Protein AF-A0A9D2GCE0-F1 (afdb_monomer_lite)

Radius of gyration: 12.77 Å; chains: 1; bounding box: 32×23×29 Å

Secondary structure (DSSP, 8-state):
-HHHHHHHTTSS-HHHHHHHHHHHHHHHHHHHHHH-HHHHHHIIIIIHHHHHH--TT-TT-PPTTTSPPHHHHHHHHHHHHHHHHT--

pLDDT: mean 92.98, std 5.66, range [71.31, 98.31]

Sequence (88 aa):
MKKIESYLSGKISAEDFSYDFPVTYSLHAKQLDQKNPTFSRLMEEEMKPLCQKFDPFNFYNLPQGKVLDEDAFRSQVQAIYNKAKTLI

Structure (mmCIF, N/CA/C/O backbone):
data_AF-A0A9D2GCE0-F1
#
_entry.id   AF-A0A9D2GCE0-F1
#
loop_
_atom_site.group_PDB
_atom_site.id
_atom_site.type_symbol
_atom_site.label_atom_id
_atom_site.label_alt_id
_atom_site.label_comp_id
_atom_site.label_asym_id
_atom_site.label_entity_id
_atom_site.label_seq_id
_atom_site.pdbx_PDB_ins_code
_atom_site.Cartn_x
_atom_site.Cartn_y
_atom_site.Cartn_z
_atom_site.occupancy
_atom_site.B_iso_or_equiv
_atom_site.auth_seq_id
_atom_site.auth_comp_id
_atom_site.auth_asym_id
_atom_site.auth_atom_id
_atom_site.pdbx_PDB_model_num
ATOM 1 N N . MET A 1 1 ? -7.928 0.358 2.094 1.00 83.81 1 MET A N 1
ATOM 2 C CA . MET A 1 1 ? -7.850 -0.973 1.450 1.00 83.81 1 MET A CA 1
ATOM 3 C C . MET A 1 1 ? -7.988 -0.916 -0.070 1.00 83.81 1 MET A C 1
ATOM 5 O O . MET A 1 1 ? -7.073 -1.389 -0.726 1.00 83.81 1 MET A O 1
ATOM 9 N N . LYS A 1 2 ? -9.014 -0.257 -0.641 1.00 90.50 2 LYS A N 1
ATOM 10 C CA . LYS A 1 2 ? -9.251 -0.195 -2.106 1.00 90.50 2 LYS A CA 1
ATOM 11 C C . LYS A 1 2 ? -8.024 0.061 -2.993 1.00 90.50 2 LYS A C 1
ATOM 13 O O . LYS A 1 2 ? -7.894 -0.558 -4.034 1.00 90.50 2 LYS A O 1
ATOM 18 N N . LYS A 1 3 ? -7.117 0.959 -2.601 1.00 93.19 3 LYS A N 1
ATOM 19 C CA . LYS A 1 3 ? -5.924 1.272 -3.404 1.00 93.19 3 LYS A CA 1
ATOM 20 C C . LYS A 1 3 ? -4.906 0.130 -3.449 1.00 93.19 3 LYS A C 1
ATOM 22 O O . LYS A 1 3 ? -4.377 -0.169 -4.510 1.00 93.19 3 LYS A O 1
ATOM 27 N N . ILE A 1 4 ? -4.703 -0.540 -2.313 1.00 95.19 4 ILE A N 1
ATOM 28 C CA . ILE A 1 4 ? -3.862 -1.740 -2.223 1.00 95.19 4 ILE A CA 1
ATOM 29 C C . ILE A 1 4 ? -4.475 -2.853 -3.087 1.00 95.19 4 ILE A C 1
ATOM 31 O O . ILE A 1 4 ? -3.773 -3.505 -3.846 1.00 95.19 4 ILE A O 1
ATOM 35 N N . GLU A 1 5 ? -5.800 -3.015 -3.049 1.00 96.50 5 GLU A N 1
ATOM 36 C CA . GLU A 1 5 ? -6.529 -3.977 -3.891 1.00 96.50 5 GLU A CA 1
ATOM 37 C C . GLU A 1 5 ? -6.416 -3.664 -5.386 1.00 96.50 5 GLU A C 1
ATOM 39 O O . GLU A 1 5 ? -6.191 -4.569 -6.191 1.00 96.50 5 GLU A O 1
ATOM 44 N N . SER A 1 6 ? -6.537 -2.393 -5.776 1.00 97.25 6 SER A N 1
ATOM 45 C CA . SER A 1 6 ? -6.323 -1.963 -7.161 1.00 97.25 6 SER A CA 1
ATOM 46 C C . SER A 1 6 ? -4.911 -2.292 -7.637 1.00 97.25 6 SER A C 1
ATOM 48 O O . SER A 1 6 ? -4.757 -2.798 -8.744 1.00 97.25 6 SER A O 1
ATOM 50 N N . TYR A 1 7 ? -3.893 -2.070 -6.805 1.00 97.62 7 TYR A N 1
ATOM 51 C CA . TYR A 1 7 ? -2.516 -2.414 -7.155 1.00 97.62 7 TYR A CA 1
ATOM 52 C C . TYR A 1 7 ? -2.315 -3.928 -7.281 1.00 97.62 7 TYR A C 1
ATOM 54 O O . TYR A 1 7 ? -1.825 -4.411 -8.303 1.00 97.62 7 TYR A O 1
ATOM 62 N N . LEU A 1 8 ? -2.747 -4.698 -6.279 1.00 97.38 8 LEU A N 1
ATOM 63 C CA . LEU A 1 8 ? -2.583 -6.154 -6.262 1.00 97.38 8 LEU A CA 1
ATOM 64 C C . LEU A 1 8 ? -3.346 -6.850 -7.399 1.00 97.38 8 LEU A C 1
ATOM 66 O O . LEU A 1 8 ? -2.898 -7.885 -7.878 1.00 97.38 8 LEU A O 1
ATOM 70 N N . SER A 1 9 ? -4.451 -6.264 -7.870 1.00 97.12 9 SER A N 1
ATOM 71 C CA . SER A 1 9 ? -5.200 -6.747 -9.043 1.00 97.12 9 SER A CA 1
ATOM 72 C C . SER A 1 9 ? -4.672 -6.237 -10.390 1.00 97.12 9 SER A C 1
ATOM 74 O O . SER A 1 9 ? -5.247 -6.571 -11.423 1.00 97.12 9 SER A O 1
ATOM 76 N N . GLY A 1 10 ? -3.606 -5.429 -10.399 1.00 96.00 10 GLY A N 1
ATOM 77 C CA . GLY A 1 10 ? -2.991 -4.896 -11.619 1.00 96.00 10 GLY A CA 1
ATOM 78 C C . GLY A 1 10 ? -3.750 -3.734 -12.267 1.00 96.00 10 GLY A C 1
ATOM 79 O O . GLY A 1 10 ? -3.448 -3.364 -13.394 1.00 96.00 10 GLY A O 1
ATOM 80 N N . LYS A 1 11 ? -4.734 -3.141 -11.579 1.00 97.44 11 LYS A N 1
ATOM 81 C CA . LYS A 1 11 ? -5.482 -1.973 -12.082 1.00 97.44 11 LYS A CA 1
ATOM 82 C C . LYS A 1 11 ? -4.677 -0.677 -12.032 1.00 97.44 11 LYS A C 1
ATOM 84 O O . LYS A 1 11 ? -5.022 0.262 -12.739 1.00 97.44 11 LYS A O 1
ATOM 89 N N . ILE A 1 12 ? -3.672 -0.611 -11.163 1.00 96.75 12 ILE A N 1
ATOM 90 C CA . ILE A 1 12 ? -2.699 0.484 -11.096 1.00 96.75 12 ILE A CA 1
ATOM 91 C C . ILE A 1 12 ? -1.292 -0.104 -11.067 1.00 96.75 12 ILE A C 1
ATOM 93 O O . ILE A 1 12 ? -1.097 -1.220 -10.566 1.00 96.75 12 ILE A O 1
ATOM 97 N N . SER A 1 13 ? -0.334 0.640 -11.611 1.00 96.88 13 SER A N 1
ATOM 98 C CA . SER A 1 13 ? 1.063 0.219 -11.672 1.00 96.88 13 SER A CA 1
ATOM 99 C C . SER A 1 13 ? 1.727 0.243 -10.288 1.00 96.88 13 SER A C 1
ATOM 101 O O . SER A 1 13 ? 1.203 0.827 -9.332 1.00 96.88 13 SER A O 1
ATOM 103 N N . ALA A 1 14 ? 2.888 -0.408 -10.168 1.00 95.94 14 ALA A N 1
ATOM 104 C CA . ALA A 1 14 ? 3.708 -0.328 -8.959 1.00 95.94 14 ALA A CA 1
ATOM 105 C C . ALA A 1 14 ? 4.191 1.100 -8.681 1.00 95.94 14 ALA A C 1
ATOM 107 O O . ALA A 1 14 ? 4.215 1.505 -7.523 1.00 95.94 14 ALA A O 1
ATOM 108 N N . GLU A 1 15 ? 4.492 1.855 -9.738 1.00 94.62 15 GLU A N 1
ATOM 109 C CA . GLU A 1 15 ? 4.895 3.260 -9.689 1.00 94.62 15 GLU A CA 1
ATOM 110 C C . GLU A 1 15 ? 3.775 4.148 -9.130 1.00 94.62 15 GLU A C 1
ATOM 112 O O . GLU A 1 15 ? 3.957 4.830 -8.121 1.00 94.62 15 GLU A O 1
ATOM 117 N N . ASP A 1 16 ? 2.580 4.076 -9.728 1.00 95.00 16 ASP A N 1
ATOM 118 C CA . ASP A 1 16 ? 1.423 4.854 -9.272 1.00 95.00 16 ASP A CA 1
ATOM 119 C C . ASP A 1 16 ? 1.105 4.538 -7.808 1.00 95.00 16 ASP A C 1
ATOM 121 O O . ASP A 1 16 ? 0.808 5.422 -7.003 1.00 95.00 16 ASP A O 1
ATOM 125 N N . PHE A 1 17 ? 1.169 3.257 -7.440 1.00 96.88 17 PHE A N 1
ATOM 126 C CA . PHE A 1 17 ? 0.917 2.836 -6.073 1.00 96.88 17 PHE A CA 1
ATOM 127 C C . PHE A 1 17 ? 1.989 3.345 -5.101 1.00 96.88 17 PHE A C 1
ATOM 129 O O . PHE A 1 17 ? 1.621 3.899 -4.060 1.00 96.88 17 PHE A O 1
ATOM 136 N N . SER A 1 18 ? 3.278 3.170 -5.412 1.00 95.38 18 SER A N 1
ATOM 137 C CA . SER A 1 18 ? 4.383 3.489 -4.501 1.00 95.38 18 SER A CA 1
ATOM 138 C C . SER A 1 18 ? 4.481 4.985 -4.206 1.00 95.38 18 SER A C 1
ATOM 140 O O . SER A 1 18 ? 4.737 5.361 -3.061 1.00 95.38 18 SER A O 1
ATOM 142 N N . TYR A 1 19 ? 4.204 5.853 -5.179 1.00 92.88 19 TYR A N 1
ATOM 143 C CA . TYR A 1 19 ? 4.246 7.298 -4.957 1.00 92.88 19 TYR A CA 1
ATOM 144 C C . TYR A 1 19 ? 2.959 7.844 -4.332 1.00 92.88 19 TYR A C 1
ATOM 146 O O . TYR A 1 19 ? 3.010 8.689 -3.434 1.00 92.88 19 TYR A O 1
ATOM 154 N N . ASP A 1 20 ? 1.794 7.350 -4.751 1.00 94.31 20 ASP A N 1
ATOM 155 C CA . ASP A 1 20 ? 0.520 7.942 -4.343 1.00 94.31 20 ASP A CA 1
ATOM 156 C C . ASP A 1 20 ? 0.013 7.368 -3.000 1.00 94.31 20 ASP A C 1
ATOM 158 O O . ASP A 1 20 ? -0.648 8.070 -2.226 1.00 94.31 20 ASP A O 1
ATOM 162 N N . PHE A 1 21 ? 0.288 6.098 -2.660 1.00 95.50 21 PHE A N 1
ATOM 163 C CA . PHE A 1 21 ? -0.166 5.514 -1.383 1.00 95.50 21 PHE A CA 1
ATOM 164 C C . PHE A 1 21 ? 0.342 6.287 -0.146 1.00 95.50 21 PHE A C 1
ATOM 166 O O . PHE A 1 21 ? -0.499 6.651 0.682 1.00 95.50 21 PHE A O 1
ATOM 173 N N . PRO A 1 22 ? 1.648 6.602 0.003 1.00 94.69 22 PRO A N 1
ATOM 174 C CA . PRO A 1 22 ? 2.163 7.364 1.146 1.00 94.69 22 PRO A CA 1
ATOM 175 C C . PRO A 1 22 ? 1.476 8.717 1.348 1.00 94.69 22 PRO A C 1
ATOM 177 O O . PRO A 1 22 ? 1.179 9.105 2.483 1.00 94.69 22 PRO A O 1
ATOM 180 N N . VAL A 1 23 ? 1.201 9.421 0.246 1.00 93.19 23 VAL A N 1
ATOM 181 C CA . VAL A 1 23 ? 0.539 10.730 0.251 1.00 93.19 23 VAL A CA 1
ATOM 182 C C . VAL A 1 23 ? -0.905 10.583 0.721 1.00 93.19 23 VAL A C 1
ATOM 184 O O . VAL A 1 23 ? -1.305 11.216 1.699 1.00 93.19 23 VAL A O 1
ATOM 187 N N . THR A 1 24 ? -1.675 9.691 0.088 1.00 91.94 24 THR A N 1
ATOM 188 C CA . THR A 1 24 ? -3.084 9.475 0.470 1.00 91.94 24 THR A CA 1
ATOM 189 C C . THR A 1 24 ? -3.233 8.930 1.885 1.00 91.94 24 THR A C 1
ATOM 191 O O . THR A 1 24 ? -4.141 9.348 2.600 1.00 91.94 24 THR A O 1
ATOM 194 N N . TYR A 1 25 ? -2.350 8.034 2.325 1.00 93.31 25 TYR A N 1
ATOM 195 C CA . TYR A 1 25 ? -2.358 7.541 3.699 1.00 93.31 25 TYR A CA 1
ATOM 196 C C . TYR A 1 25 ? -2.144 8.679 4.704 1.00 93.31 25 TYR A C 1
ATOM 198 O O . TYR A 1 25 ? -2.914 8.807 5.656 1.00 93.31 25 TYR A O 1
ATOM 206 N N . SER A 1 26 ? -1.157 9.548 4.464 1.00 92.94 26 SER A N 1
ATOM 207 C CA . SER A 1 26 ? -0.804 10.637 5.388 1.00 92.94 26 SER A CA 1
ATOM 208 C C . SER A 1 26 ? -1.962 11.617 5.624 1.00 92.94 26 SER A C 1
ATOM 210 O O . SER A 1 26 ? -2.117 12.120 6.736 1.00 92.94 26 SER A O 1
ATOM 212 N N . LEU A 1 27 ? -2.830 11.826 4.626 1.00 93.12 27 LEU A N 1
ATOM 213 C CA . LEU A 1 27 ? -4.042 12.651 4.756 1.00 93.12 27 LEU A CA 1
ATOM 214 C C . LEU A 1 27 ? -5.074 12.072 5.739 1.00 93.12 27 LEU A C 1
ATOM 216 O O . LEU A 1 27 ? -5.876 12.814 6.305 1.00 93.12 27 LEU A O 1
ATOM 220 N N . HIS A 1 28 ? -5.062 10.755 5.953 1.00 90.62 28 HIS A N 1
ATOM 221 C CA . HIS A 1 28 ? -6.040 10.047 6.784 1.00 90.62 28 HIS A CA 1
ATOM 222 C C . HIS A 1 28 ? -5.433 9.400 8.036 1.00 90.62 28 HIS A C 1
ATOM 224 O O . HIS A 1 28 ? -6.184 8.928 8.894 1.00 90.62 28 HIS A O 1
ATOM 230 N N . ALA A 1 29 ? -4.103 9.403 8.173 1.00 90.88 29 ALA A N 1
ATOM 231 C CA . ALA A 1 29 ? -3.367 8.688 9.214 1.00 90.88 29 ALA A CA 1
ATOM 232 C C . ALA A 1 29 ? -3.876 9.014 10.624 1.00 90.88 29 ALA A C 1
ATOM 234 O O . ALA A 1 29 ? -4.222 8.108 11.370 1.00 90.88 29 ALA A O 1
ATOM 235 N N . LYS A 1 30 ? -4.052 10.300 10.963 1.00 92.81 30 LYS A N 1
ATOM 236 C CA . LYS A 1 30 ? -4.545 10.717 12.290 1.00 92.81 30 LYS A CA 1
ATOM 237 C C . LYS A 1 30 ? -5.920 10.133 12.630 1.00 92.81 30 LYS A C 1
ATOM 239 O O . LYS A 1 30 ? -6.165 9.739 13.766 1.00 92.81 30 LYS A O 1
ATOM 244 N N . GLN A 1 31 ? -6.832 10.095 11.659 1.00 93.19 31 GLN A N 1
ATOM 245 C CA . GLN A 1 31 ? -8.172 9.550 11.877 1.00 93.19 31 GLN A CA 1
ATOM 246 C C . GLN A 1 31 ? -8.142 8.020 11.981 1.00 93.19 31 GLN A C 1
ATOM 248 O O . GLN A 1 31 ? -8.887 7.445 12.774 1.00 93.19 31 GLN A O 1
ATOM 253 N N . LEU A 1 32 ? -7.304 7.363 11.176 1.00 90.19 32 LEU A N 1
ATOM 254 C CA . LEU A 1 32 ? -7.112 5.916 11.232 1.00 90.19 32 LEU A CA 1
ATOM 255 C C . LEU A 1 32 ? -6.476 5.492 12.552 1.00 90.19 32 LEU A C 1
ATOM 257 O O . LEU A 1 32 ? -6.933 4.519 13.133 1.00 90.19 32 LEU A O 1
ATOM 261 N N . ASP A 1 33 ? -5.511 6.253 13.058 1.00 94.94 33 ASP A N 1
ATOM 262 C CA . ASP A 1 33 ? -4.842 5.985 14.328 1.00 94.94 33 ASP A CA 1
ATOM 263 C C . ASP A 1 33 ? -5.816 5.981 15.511 1.00 94.94 33 ASP A C 1
ATOM 265 O O . ASP A 1 33 ? -5.815 5.066 16.327 1.00 94.94 33 ASP A O 1
ATOM 269 N N . GLN A 1 34 ? -6.745 6.940 15.542 1.00 95.81 34 GLN A N 1
ATOM 270 C CA . GLN A 1 34 ? -7.788 7.001 16.570 1.00 95.81 34 GLN A CA 1
ATOM 271 C C . GLN A 1 34 ? -8.784 5.837 16.493 1.00 95.81 34 GLN A C 1
ATOM 273 O O . GLN A 1 34 ? -9.301 5.400 17.518 1.00 95.81 34 GLN A O 1
ATOM 278 N N . LYS A 1 35 ? -9.100 5.366 15.282 1.00 94.81 35 LYS A N 1
ATOM 279 C CA . LYS A 1 35 ? -10.092 4.301 15.065 1.00 94.81 35 LYS A CA 1
ATOM 280 C C . LYS A 1 35 ? -9.495 2.906 15.208 1.00 94.81 35 LYS A C 1
ATOM 282 O O . LYS A 1 35 ? -10.177 1.993 15.657 1.00 94.81 35 LYS A O 1
ATOM 287 N N . ASN A 1 36 ? -8.262 2.736 14.751 1.00 95.06 36 ASN A N 1
ATOM 288 C CA . ASN A 1 36 ? -7.572 1.464 14.655 1.00 95.06 36 ASN A CA 1
ATOM 289 C C . ASN A 1 36 ? -6.045 1.690 14.669 1.00 95.06 36 ASN A C 1
ATOM 291 O O . ASN A 1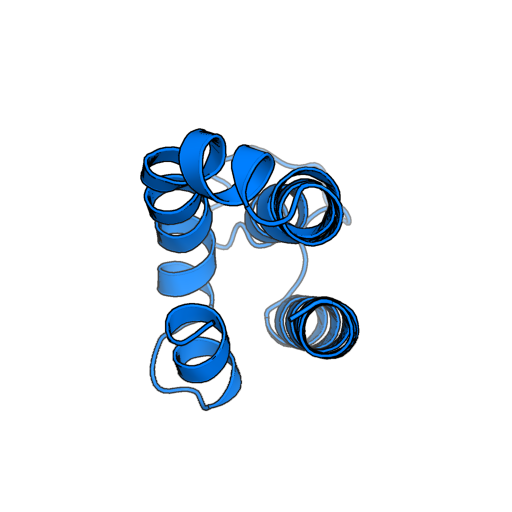 36 ? -5.397 1.681 13.613 1.00 95.06 36 ASN A O 1
ATOM 295 N N . PRO A 1 37 ? -5.457 1.901 15.860 1.00 95.88 37 PRO A N 1
ATOM 296 C CA . PRO A 1 37 ? -4.043 2.244 15.998 1.00 95.88 37 PRO A CA 1
ATOM 297 C C . PRO A 1 37 ? -3.120 1.125 15.505 1.00 95.88 37 PRO A C 1
ATOM 299 O O . PRO A 1 37 ? -2.063 1.394 14.942 1.00 95.88 37 PRO A O 1
ATOM 302 N N . THR A 1 38 ? -3.520 -0.142 15.640 1.00 96.62 38 THR A N 1
ATOM 303 C CA . THR A 1 38 ? -2.721 -1.278 15.159 1.00 96.62 38 THR A CA 1
ATOM 304 C C . THR A 1 38 ? -2.631 -1.300 13.635 1.00 96.62 38 THR A C 1
ATOM 306 O O . THR A 1 38 ? -1.542 -1.475 13.087 1.00 96.62 38 THR A O 1
ATOM 309 N N . PHE A 1 39 ? -3.746 -1.076 12.934 1.00 95.19 39 PHE A N 1
ATOM 310 C CA . PHE A 1 39 ? -3.743 -0.952 11.475 1.00 95.19 39 PHE A CA 1
ATOM 311 C C . PHE A 1 39 ? -2.949 0.277 11.015 1.00 95.19 39 PHE A C 1
ATOM 313 O O . PHE A 1 39 ? -2.147 0.177 10.087 1.00 95.19 39 PHE A O 1
ATOM 320 N N . SER A 1 40 ? -3.156 1.423 11.671 1.00 95.62 40 SER A N 1
ATOM 321 C CA . SER A 1 40 ? -2.419 2.668 11.411 1.00 95.62 40 SER A CA 1
ATOM 322 C C . SER A 1 40 ? -0.907 2.440 11.498 1.00 95.62 40 SER A C 1
ATOM 324 O O . SER A 1 40 ? -0.163 2.715 10.554 1.00 95.62 40 SER A O 1
ATOM 326 N N . ARG A 1 41 ? -0.457 1.806 12.582 1.00 96.19 41 ARG A N 1
ATOM 327 C CA . ARG A 1 41 ? 0.948 1.466 12.790 1.00 96.19 41 ARG A CA 1
ATOM 328 C C . ARG A 1 41 ? 1.501 0.547 11.700 1.00 96.19 41 ARG A C 1
ATOM 330 O O . ARG A 1 41 ? 2.577 0.821 11.185 1.00 96.19 41 ARG A O 1
ATOM 337 N N . LEU A 1 42 ? 0.758 -0.485 11.288 1.00 96.94 42 LEU A N 1
ATOM 338 C CA . LEU A 1 42 ? 1.171 -1.370 10.190 1.00 96.94 42 LEU A CA 1
ATOM 339 C C . LEU A 1 42 ? 1.378 -0.595 8.874 1.00 96.94 42 LEU A C 1
ATOM 341 O O . LEU A 1 42 ? 2.342 -0.837 8.147 1.00 96.94 42 LEU A O 1
ATOM 345 N N . MET A 1 43 ? 0.481 0.338 8.550 1.00 96.44 43 MET A N 1
ATOM 346 C CA . MET A 1 43 ? 0.603 1.140 7.330 1.00 96.44 43 MET A CA 1
ATOM 347 C C . MET A 1 43 ? 1.783 2.122 7.398 1.00 96.44 43 MET A C 1
ATOM 349 O O . MET A 1 43 ? 2.506 2.263 6.410 1.00 96.44 43 MET A O 1
ATOM 353 N N . GLU A 1 44 ? 1.997 2.775 8.543 1.00 95.81 44 GLU A N 1
ATOM 354 C CA . GLU A 1 44 ? 3.071 3.763 8.723 1.00 95.81 44 GLU A CA 1
ATOM 355 C C . GLU A 1 44 ? 4.457 3.113 8.840 1.00 95.81 44 GLU A C 1
ATOM 357 O O . GLU A 1 44 ? 5.406 3.611 8.243 1.00 95.81 44 GLU A O 1
ATOM 362 N N . GLU A 1 45 ? 4.588 2.002 9.570 1.00 96.25 45 GLU A N 1
ATOM 363 C CA . GLU A 1 45 ? 5.885 1.369 9.847 1.00 96.25 45 GLU A CA 1
ATOM 364 C C . GLU A 1 45 ? 6.296 0.334 8.787 1.00 96.25 45 GLU A C 1
ATOM 366 O O . GLU A 1 45 ? 7.491 0.140 8.567 1.00 96.25 45 GLU A O 1
ATOM 371 N N . GLU A 1 46 ? 5.347 -0.322 8.104 1.00 97.44 46 GLU A N 1
ATOM 372 C CA . GLU A 1 46 ? 5.667 -1.336 7.085 1.00 97.44 46 GLU A CA 1
ATOM 373 C C . GLU A 1 46 ? 5.347 -0.866 5.657 1.00 97.44 46 GLU A C 1
ATOM 375 O O . GLU A 1 46 ? 6.238 -0.848 4.804 1.00 97.44 46 GLU A O 1
ATOM 380 N N . MET A 1 47 ? 4.100 -0.470 5.366 1.00 96.94 47 MET A N 1
ATOM 381 C CA . MET A 1 47 ? 3.676 -0.201 3.977 1.00 96.94 47 MET A CA 1
ATOM 382 C C . MET A 1 47 ? 4.342 1.045 3.386 1.00 96.94 47 MET A C 1
ATOM 384 O O . MET A 1 47 ? 4.838 1.020 2.259 1.00 96.94 47 MET A O 1
ATOM 388 N N . LYS A 1 48 ? 4.361 2.151 4.131 1.00 95.06 48 LYS A N 1
ATOM 389 C CA . LYS A 1 48 ? 4.908 3.425 3.654 1.00 95.06 48 LYS A CA 1
ATOM 390 C C . LYS A 1 48 ? 6.425 3.354 3.395 1.00 95.06 48 LYS A C 1
ATOM 392 O O . LYS A 1 48 ? 6.838 3.788 2.319 1.00 95.06 48 LYS A O 1
ATOM 397 N N . PRO A 1 49 ? 7.259 2.751 4.265 1.00 94.25 49 PRO A N 1
ATOM 398 C CA . PRO A 1 49 ? 8.670 2.526 3.955 1.00 94.25 49 PRO A CA 1
ATOM 399 C C . PRO A 1 49 ? 8.879 1.528 2.816 1.00 94.25 49 PRO A C 1
ATOM 401 O O . PRO A 1 49 ? 9.820 1.682 2.044 1.00 94.25 49 PRO A O 1
ATOM 404 N N . LEU A 1 50 ? 8.014 0.515 2.677 1.00 96.12 50 LEU A N 1
ATOM 405 C CA . LEU A 1 50 ? 8.081 -0.412 1.547 1.00 96.12 50 LEU A CA 1
ATOM 406 C C . LEU A 1 50 ? 7.896 0.319 0.212 1.00 96.12 50 LEU A C 1
ATOM 408 O O . LEU A 1 50 ? 8.633 0.040 -0.728 1.00 96.12 50 LEU A O 1
ATOM 412 N N . CYS A 1 51 ? 6.975 1.283 0.144 1.00 95.31 51 CYS A N 1
ATOM 413 C CA . CYS A 1 51 ? 6.759 2.101 -1.051 1.00 95.31 51 CYS A CA 1
ATOM 414 C C . CYS A 1 51 ? 8.033 2.835 -1.494 1.00 95.31 51 CYS A C 1
ATOM 416 O O . CYS A 1 51 ? 8.336 2.857 -2.678 1.00 95.31 51 CYS A O 1
ATOM 418 N N . GLN A 1 52 ? 8.834 3.347 -0.554 1.00 91.94 52 GLN A N 1
ATOM 419 C CA . GLN A 1 52 ? 10.106 4.011 -0.877 1.00 91.94 52 GLN A CA 1
ATOM 420 C C . GLN A 1 52 ? 11.150 3.054 -1.462 1.00 91.94 52 GLN A C 1
ATOM 422 O O . GLN A 1 52 ? 12.055 3.497 -2.160 1.00 91.94 52 GLN A O 1
ATOM 427 N N . LYS A 1 53 ? 11.047 1.7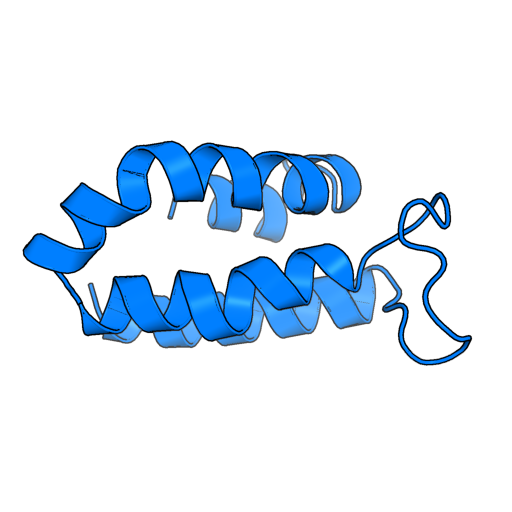47 -1.184 1.00 93.12 53 LYS A N 1
ATOM 428 C CA . LYS A 1 53 ? 11.973 0.745 -1.727 1.00 93.12 53 LYS A CA 1
ATOM 429 C C . LYS A 1 53 ? 11.688 0.408 -3.188 1.00 93.12 53 LYS A C 1
ATOM 431 O O . LYS A 1 53 ? 12.549 -0.193 -3.817 1.00 93.12 53 LYS A O 1
ATOM 436 N N . PHE A 1 54 ? 10.524 0.764 -3.727 1.00 93.38 54 PHE A N 1
ATOM 437 C CA . PHE A 1 54 ? 10.265 0.686 -5.162 1.00 93.38 54 PHE A CA 1
ATOM 438 C C . PHE A 1 54 ? 10.539 2.055 -5.787 1.00 93.38 54 PHE A C 1
ATOM 440 O O . PHE A 1 54 ? 9.696 2.951 -5.747 1.00 93.38 54 PHE A O 1
ATOM 447 N N . ASP A 1 55 ? 11.748 2.215 -6.324 1.00 88.31 55 ASP A N 1
ATOM 448 C CA . ASP A 1 55 ? 12.255 3.488 -6.840 1.00 88.31 55 ASP A CA 1
ATOM 449 C C . ASP A 1 55 ? 12.791 3.335 -8.276 1.00 88.31 55 ASP A C 1
ATOM 451 O O . ASP A 1 55 ? 14.006 3.349 -8.498 1.00 88.31 55 ASP A O 1
ATOM 455 N N . PRO A 1 56 ? 11.899 3.146 -9.268 1.00 86.12 56 PRO A N 1
ATOM 456 C CA . PRO A 1 56 ? 12.289 2.865 -10.651 1.00 86.12 56 PRO A CA 1
ATOM 457 C C . PRO A 1 56 ? 13.067 4.015 -11.310 1.00 86.12 56 PRO A C 1
ATOM 459 O O . PRO A 1 56 ? 13.792 3.786 -12.277 1.00 86.12 56 PRO A O 1
ATOM 462 N N . PHE A 1 57 ? 12.961 5.237 -10.777 1.00 86.50 57 PHE A N 1
ATOM 463 C CA . PHE A 1 57 ? 13.659 6.422 -11.284 1.00 86.50 57 PHE A CA 1
ATOM 464 C C . PHE A 1 57 ? 14.840 6.864 -10.416 1.00 86.50 57 PHE A C 1
ATOM 466 O O . PHE A 1 57 ? 15.417 7.919 -10.679 1.00 86.50 57 PHE A O 1
ATOM 473 N N . ASN A 1 58 ? 15.209 6.084 -9.393 1.00 82.31 58 ASN A N 1
ATOM 474 C CA . ASN A 1 58 ? 16.267 6.433 -8.442 1.00 82.31 58 ASN A CA 1
ATOM 475 C C . ASN A 1 58 ? 16.062 7.823 -7.783 1.00 82.31 58 ASN A C 1
ATOM 477 O O . ASN A 1 58 ? 17.018 8.556 -7.524 1.00 82.31 58 ASN A O 1
ATOM 481 N N . PHE A 1 59 ? 14.811 8.209 -7.525 1.00 81.06 59 PHE A N 1
ATOM 482 C CA . PHE A 1 59 ? 14.435 9.479 -6.903 1.00 81.06 59 PHE A CA 1
ATOM 483 C C . PHE A 1 59 ? 14.992 9.626 -5.479 1.00 81.06 59 PHE A C 1
ATOM 485 O O . PHE A 1 59 ? 15.402 10.714 -5.069 1.00 81.06 59 PHE A O 1
ATOM 492 N N . TYR A 1 60 ? 15.034 8.532 -4.720 1.00 79.75 60 TYR A N 1
ATOM 493 C CA . TYR A 1 60 ? 15.501 8.503 -3.335 1.00 79.75 60 TYR A CA 1
ATOM 494 C C . TYR A 1 60 ? 17.004 8.215 -3.207 1.00 79.75 60 TYR A C 1
ATOM 496 O O . TYR A 1 60 ? 17.511 8.184 -2.085 1.00 79.75 60 TYR A O 1
ATOM 504 N N . ASN A 1 61 ? 17.726 8.031 -4.322 1.00 83.06 61 ASN A N 1
ATOM 505 C CA . ASN A 1 61 ? 19.158 7.702 -4.347 1.00 83.06 61 ASN A CA 1
ATOM 506 C C . ASN A 1 61 ? 19.514 6.522 -3.425 1.00 83.06 61 ASN A C 1
ATOM 508 O O . ASN A 1 61 ? 20.486 6.568 -2.662 1.00 83.06 61 ASN A O 1
ATOM 512 N N . LEU A 1 62 ? 18.690 5.471 -3.448 1.00 82.25 62 LEU A N 1
ATOM 513 C CA . LEU A 1 62 ? 18.885 4.319 -2.577 1.00 82.25 62 LEU A CA 1
ATOM 514 C C . LEU A 1 62 ? 20.132 3.518 -2.990 1.00 82.25 62 LEU A C 1
ATOM 516 O O . LEU A 1 62 ? 20.383 3.329 -4.181 1.00 82.25 62 LEU A O 1
ATOM 520 N N . PRO A 1 63 ? 20.899 2.975 -2.024 1.00 81.12 63 PRO A N 1
ATOM 521 C CA . PRO A 1 63 ? 22.011 2.088 -2.336 1.00 81.12 63 PRO A CA 1
ATOM 522 C C . PRO A 1 63 ? 21.560 0.872 -3.152 1.00 81.12 63 PRO A C 1
ATOM 524 O O . PRO A 1 63 ? 20.478 0.318 -2.932 1.00 81.12 63 PRO A O 1
ATOM 527 N N . GLN A 1 64 ? 22.42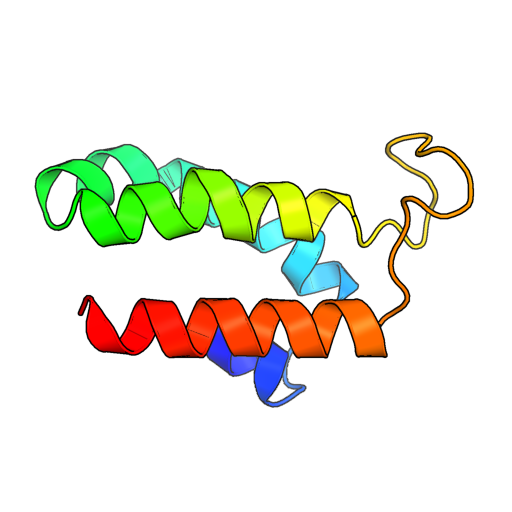9 0.397 -4.043 1.00 71.31 64 GLN A N 1
ATOM 528 C CA . GLN A 1 64 ? 22.183 -0.819 -4.815 1.00 71.31 64 GLN A CA 1
ATOM 529 C C . GLN A 1 64 ? 21.897 -2.007 -3.872 1.00 71.31 64 GLN A C 1
ATOM 531 O O . GLN A 1 64 ? 22.574 -2.191 -2.860 1.00 71.31 64 GLN A O 1
ATOM 536 N N . GLY A 1 65 ? 20.847 -2.781 -4.165 1.00 74.44 65 GLY A N 1
ATOM 537 C CA . GLY A 1 65 ? 20.354 -3.861 -3.295 1.00 74.44 65 GLY A CA 1
ATOM 538 C C . GLY A 1 65 ? 19.386 -3.422 -2.186 1.00 74.44 65 GLY A C 1
ATOM 539 O O . GLY A 1 65 ? 18.902 -4.264 -1.430 1.00 74.44 65 GLY A O 1
ATOM 540 N N . LYS A 1 66 ? 19.079 -2.123 -2.070 1.00 81.94 66 LYS A N 1
ATOM 541 C CA . LYS A 1 66 ? 17.974 -1.614 -1.233 1.00 81.94 66 LYS A CA 1
ATOM 542 C C . LYS A 1 66 ? 16.695 -1.341 -2.025 1.00 81.94 66 LYS A C 1
ATOM 544 O O . LYS A 1 66 ? 15.632 -1.264 -1.410 1.00 81.94 66 LYS A O 1
ATOM 549 N N . VAL A 1 67 ? 16.810 -1.223 -3.348 1.00 89.44 67 VAL A N 1
ATOM 550 C CA . VAL A 1 67 ? 15.685 -1.091 -4.278 1.00 89.44 67 VAL A CA 1
ATOM 551 C C . VAL A 1 67 ? 15.110 -2.475 -4.575 1.00 89.44 67 VAL A C 1
ATOM 553 O O . VAL A 1 67 ? 15.860 -3.416 -4.834 1.00 89.44 67 VAL A O 1
ATOM 556 N N . LEU A 1 68 ? 13.789 -2.596 -4.507 1.00 92.56 68 LEU A N 1
ATOM 557 C CA . LEU A 1 68 ? 13.049 -3.785 -4.906 1.00 92.56 68 LEU A CA 1
ATOM 558 C C . LEU A 1 68 ? 12.666 -3.681 -6.380 1.00 92.56 68 LEU A C 1
ATOM 560 O O . LEU A 1 68 ? 12.273 -2.612 -6.846 1.00 92.56 68 LEU A O 1
ATOM 564 N N . ASP A 1 69 ? 12.728 -4.808 -7.081 1.00 92.94 69 ASP A N 1
ATOM 565 C CA . ASP A 1 69 ? 12.015 -4.962 -8.345 1.00 92.94 69 ASP A CA 1
ATOM 566 C C . ASP A 1 69 ? 10.496 -5.064 -8.111 1.00 92.94 69 ASP A C 1
ATOM 568 O O . ASP A 1 69 ? 10.008 -5.113 -6.974 1.00 92.94 69 ASP A O 1
ATOM 572 N N . GLU A 1 70 ? 9.729 -5.058 -9.202 1.00 94.56 70 GLU A N 1
ATOM 573 C CA . GLU A 1 70 ? 8.270 -5.055 -9.123 1.00 94.56 70 GLU A CA 1
ATOM 574 C C . GLU A 1 70 ? 7.709 -6.325 -8.467 1.00 94.56 70 GLU A C 1
ATOM 576 O O . GLU A 1 70 ? 6.777 -6.231 -7.665 1.00 94.56 70 GLU A O 1
ATOM 581 N N . ASP A 1 71 ? 8.276 -7.498 -8.753 1.00 95.62 71 ASP A N 1
ATOM 582 C CA . ASP A 1 71 ? 7.784 -8.771 -8.220 1.00 95.62 71 ASP A CA 1
ATOM 583 C C . ASP A 1 71 ? 8.022 -8.873 -6.708 1.00 95.62 71 ASP A C 1
ATOM 585 O O . ASP A 1 71 ? 7.115 -9.230 -5.941 1.00 95.62 71 ASP A O 1
ATOM 589 N N . ALA A 1 72 ? 9.216 -8.497 -6.245 1.00 96.31 72 ALA A N 1
ATOM 590 C CA . ALA A 1 72 ? 9.552 -8.459 -4.829 1.00 96.31 72 ALA A CA 1
ATOM 591 C C . ALA A 1 72 ? 8.724 -7.406 -4.083 1.00 96.31 72 ALA A C 1
ATOM 593 O O . ALA A 1 72 ? 8.273 -7.659 -2.958 1.00 96.31 72 ALA A O 1
ATOM 594 N N . PHE A 1 73 ? 8.488 -6.247 -4.703 1.00 97.19 73 PHE A N 1
ATOM 595 C CA . PHE A 1 73 ? 7.616 -5.212 -4.154 1.00 97.19 73 PHE A CA 1
ATOM 596 C C . PHE A 1 73 ? 6.174 -5.717 -4.026 1.00 97.19 73 PHE A C 1
ATOM 598 O O . PHE A 1 73 ? 5.605 -5.674 -2.932 1.00 97.19 73 PHE A O 1
ATOM 605 N N . ARG A 1 74 ? 5.611 -6.299 -5.090 1.00 97.94 74 ARG A N 1
ATOM 606 C CA . ARG A 1 74 ? 4.247 -6.850 -5.117 1.00 97.94 74 ARG A CA 1
ATOM 607 C C . ARG A 1 74 ? 4.043 -7.924 -4.058 1.00 97.94 74 ARG A C 1
ATOM 609 O O . ARG A 1 74 ? 3.050 -7.890 -3.329 1.00 97.94 74 ARG A O 1
ATOM 616 N N . SER A 1 75 ? 4.998 -8.844 -3.938 1.00 98.00 75 SER A N 1
ATOM 617 C CA . SER A 1 75 ? 4.978 -9.912 -2.934 1.00 98.00 75 SER A CA 1
ATOM 618 C C . SER A 1 75 ? 4.942 -9.355 -1.504 1.00 98.00 75 SER A C 1
ATOM 620 O O . SER A 1 75 ? 4.125 -9.777 -0.680 1.00 98.00 75 SER A O 1
ATOM 622 N N . GLN A 1 76 ? 5.753 -8.335 -1.208 1.00 98.19 76 GLN A N 1
ATOM 623 C CA . GLN A 1 76 ? 5.764 -7.705 0.115 1.00 98.19 76 GLN A CA 1
ATOM 624 C C . GLN A 1 76 ? 4.495 -6.886 0.391 1.00 98.19 76 GLN A C 1
ATOM 626 O O . GLN A 1 76 ? 3.945 -6.973 1.492 1.00 98.19 76 GLN A O 1
ATOM 631 N N . VAL A 1 77 ? 3.965 -6.161 -0.601 1.00 98.00 77 VAL A N 1
AT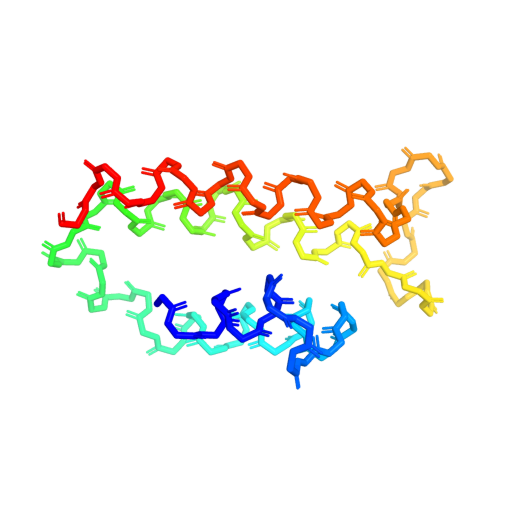OM 632 C CA . VAL A 1 77 ? 2.681 -5.450 -0.468 1.00 98.00 77 VAL A CA 1
ATOM 633 C C . VAL A 1 77 ? 1.548 -6.441 -0.185 1.00 98.00 77 VAL A C 1
ATOM 635 O O . VAL A 1 77 ? 0.717 -6.190 0.691 1.00 98.00 77 VAL A O 1
ATOM 638 N N . GLN A 1 78 ? 1.538 -7.598 -0.854 1.00 98.31 78 GLN A N 1
ATOM 639 C CA . GLN A 1 78 ? 0.567 -8.668 -0.615 1.00 98.31 78 GLN A CA 1
ATOM 640 C C . GLN A 1 78 ? 0.659 -9.220 0.816 1.00 98.31 78 GLN A C 1
ATOM 642 O O . GLN A 1 78 ? -0.373 -9.445 1.454 1.00 98.31 78 GLN A O 1
ATOM 647 N N . ALA A 1 79 ? 1.872 -9.414 1.341 1.00 98.31 79 ALA A N 1
ATOM 648 C CA . ALA A 1 79 ? 2.078 -9.873 2.713 1.00 98.31 79 ALA A CA 1
ATOM 649 C C . ALA A 1 79 ? 1.527 -8.869 3.738 1.00 98.31 79 ALA A C 1
ATOM 651 O O . ALA A 1 79 ? 0.779 -9.258 4.640 1.00 98.31 79 ALA A O 1
ATOM 652 N N . ILE A 1 80 ? 1.820 -7.575 3.570 1.00 97.81 80 ILE A N 1
ATOM 653 C CA . ILE A 1 80 ? 1.293 -6.524 4.453 1.00 97.81 80 ILE A CA 1
ATOM 654 C C . ILE A 1 80 ? -0.229 -6.427 4.326 1.00 97.81 80 ILE A C 1
ATOM 656 O O . ILE A 1 80 ? -0.920 -6.320 5.335 1.00 97.81 80 ILE A O 1
ATOM 660 N N . TYR A 1 81 ? -0.780 -6.523 3.115 1.00 97.12 81 TYR A N 1
ATOM 661 C CA . TYR A 1 81 ? -2.228 -6.524 2.892 1.00 97.12 81 TYR A CA 1
ATOM 662 C C . TYR A 1 81 ? -2.924 -7.686 3.611 1.00 97.12 81 TYR A C 1
ATOM 664 O O . TYR A 1 81 ? -3.975 -7.493 4.221 1.00 97.12 81 TYR A O 1
ATOM 672 N N . ASN A 1 82 ? -2.327 -8.879 3.603 1.00 97.31 82 ASN A N 1
ATOM 673 C CA . ASN A 1 82 ? -2.865 -10.032 4.323 1.00 97.31 82 ASN A CA 1
ATOM 674 C C . ASN A 1 82 ? -2.835 -9.830 5.843 1.00 97.31 82 ASN A C 1
ATOM 676 O O . ASN A 1 82 ? -3.834 -10.126 6.492 1.00 97.31 82 ASN A O 1
ATOM 680 N N . LYS A 1 83 ? -1.754 -9.264 6.402 1.00 97.50 83 LYS A N 1
ATOM 681 C CA . LYS A 1 83 ? -1.727 -8.843 7.817 1.00 97.50 83 LYS A CA 1
ATOM 682 C C . LYS A 1 83 ? -2.809 -7.800 8.097 1.00 97.50 83 LYS A C 1
ATOM 684 O O . LYS A 1 83 ? -3.529 -7.886 9.079 1.00 97.50 83 LYS A O 1
ATOM 689 N N . ALA A 1 84 ? -2.959 -6.824 7.208 1.00 95.25 84 ALA A N 1
ATOM 690 C CA . ALA A 1 84 ? -3.910 -5.738 7.372 1.00 95.25 84 ALA A CA 1
ATOM 691 C C . ALA A 1 84 ? -5.357 -6.246 7.438 1.00 95.25 84 ALA A C 1
ATOM 693 O O . ALA A 1 84 ? -6.132 -5.726 8.233 1.00 95.25 84 ALA A O 1
ATOM 694 N N . LYS A 1 85 ? -5.709 -7.291 6.673 1.00 94.81 85 LYS A N 1
ATOM 695 C CA . LYS A 1 85 ? -7.035 -7.932 6.724 1.00 94.81 85 LYS A CA 1
ATOM 696 C C . LYS A 1 85 ? -7.393 -8.529 8.079 1.00 94.81 85 LYS A C 1
ATOM 698 O O . LYS A 1 85 ? -8.576 -8.639 8.366 1.00 94.81 85 LYS A O 1
ATOM 703 N N . THR A 1 86 ? -6.418 -8.927 8.893 1.00 95.62 86 THR A N 1
ATOM 704 C CA . THR A 1 86 ? -6.698 -9.483 10.227 1.00 95.62 86 THR A CA 1
ATOM 705 C C . THR A 1 86 ? -6.914 -8.397 11.280 1.00 95.62 86 THR A C 1
ATOM 707 O O . THR A 1 86 ? -7.153 -8.721 12.438 1.00 95.62 86 THR A O 1
ATOM 710 N N . L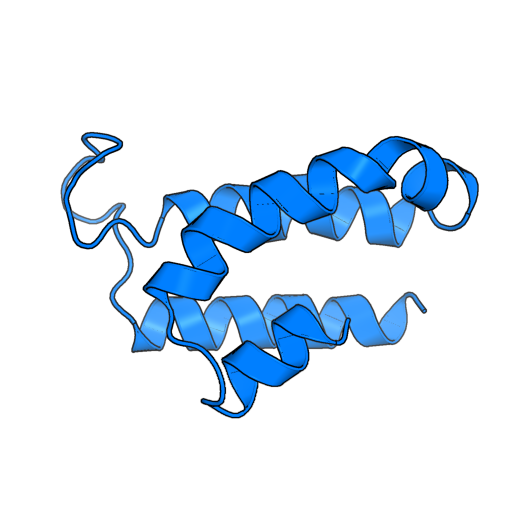EU A 1 87 ? -6.756 -7.124 10.905 1.00 90.81 87 LEU A N 1
ATOM 711 C CA . LEU A 1 87 ? -6.831 -5.977 11.806 1.00 90.81 87 LEU A CA 1
ATOM 712 C C . LEU A 1 87 ? -8.0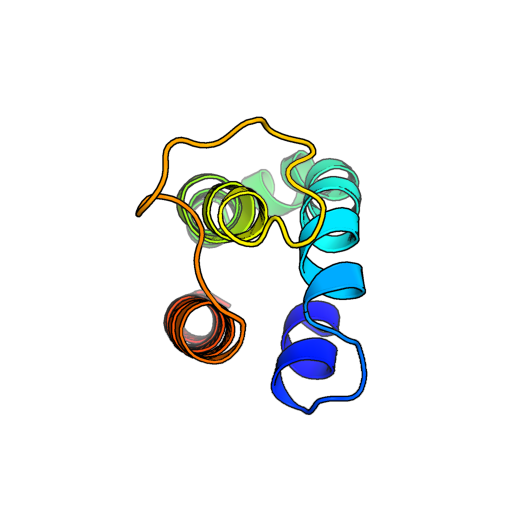76 -5.115 11.578 1.00 90.81 87 LEU A C 1
ATOM 714 O O . LEU A 1 87 ? -8.280 -4.185 12.348 1.00 90.81 87 LEU A O 1
ATOM 718 N N . ILE A 1 88 ? -8.861 -5.371 10.527 1.00 78.75 88 ILE A N 1
ATOM 719 C CA . ILE A 1 88 ? -10.083 -4.625 10.169 1.00 78.75 88 ILE A CA 1
ATOM 720 C C . ILE A 1 88 ? -11.352 -5.350 10.592 1.00 78.75 88 ILE A C 1
ATOM 722 O O . ILE A 1 88 ? -11.357 -6.598 10.563 1.00 78.75 88 ILE A O 1
#

Foldseek 3Di:
DVLLVCDLVVVDDLLCSLVVVLVVCVVCLVVCCVVFVPLSCLCVVQVNVLSVLQCPPCPVVDPPPSHDDRVRSSVSSVVSVVVSVVRD